Protein AF-A0A4U7D716-F1 (afdb_monomer_lite)

Foldseek 3Di:
DDDDDFDWDWDDDPPDQKIKIAGAPQWWKWFDDQFDIDIDSDDVVCVVPGQWIWTDDHQWMW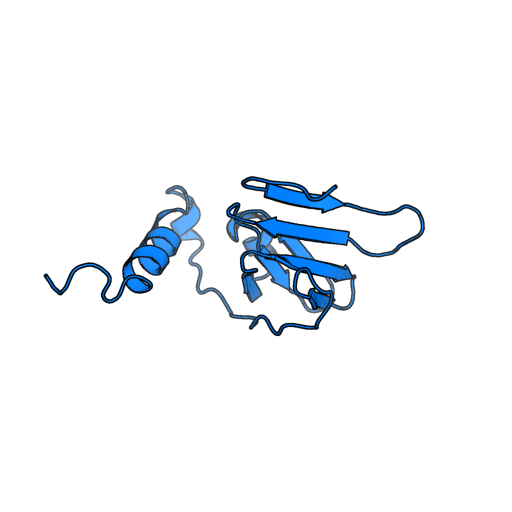IAHRRGIWIDGVVRHTDDTDTDGDDDDPVCVPPPPVPVVVVVVVVVDDDPPDDD

Structure (mmCIF, N/CA/C/O backbone):
data_AF-A0A4U7D716-F1
#
_entry.id   AF-A0A4U7D716-F1
#
loop_
_atom_site.group_PDB
_atom_site.id
_atom_site.type_symbol
_atom_site.label_atom_id
_atom_site.label_alt_id
_atom_site.label_comp_id
_atom_site.label_asym_id
_atom_site.label_entity_id
_atom_site.label_seq_id
_atom_site.pdbx_PDB_ins_code
_atom_site.Cartn_x
_atom_site.Cartn_y
_atom_site.Cartn_z
_atom_site.occupancy
_atom_site.B_iso_or_equiv
_atom_site.auth_seq_id
_atom_site.auth_comp_id
_atom_site.auth_asym_id
_atom_site.auth_atom_id
_atom_site.pdbx_PDB_model_num
ATOM 1 N N . ASP A 1 1 ? 18.956 -13.692 -7.086 1.00 52.53 1 ASP A N 1
ATOM 2 C CA . ASP A 1 1 ? 18.852 -13.767 -5.616 1.00 52.53 1 ASP A CA 1
ATOM 3 C C . ASP A 1 1 ? 17.518 -13.211 -5.151 1.00 52.53 1 ASP A C 1
ATOM 5 O O . ASP A 1 1 ? 17.014 -12.284 -5.777 1.00 52.53 1 ASP A O 1
ATOM 9 N N . ARG A 1 2 ? 16.926 -13.827 -4.122 1.00 72.56 2 ARG A N 1
ATOM 10 C CA . ARG A 1 2 ? 15.665 -13.424 -3.480 1.00 72.56 2 ARG A CA 1
ATOM 11 C C . ARG A 1 2 ? 15.999 -12.740 -2.152 1.00 72.56 2 ARG A C 1
ATOM 13 O O . ARG A 1 2 ? 16.943 -13.159 -1.492 1.00 72.56 2 ARG A O 1
ATOM 20 N N . ILE A 1 3 ? 15.260 -11.692 -1.790 1.00 75.00 3 ILE A N 1
ATOM 21 C CA . ILE A 1 3 ? 15.420 -11.015 -0.495 1.00 75.00 3 ILE A CA 1
ATOM 22 C C . ILE A 1 3 ? 14.807 -11.904 0.592 1.00 75.00 3 ILE A C 1
ATOM 24 O O . ILE A 1 3 ? 13.697 -12.401 0.421 1.00 75.00 3 ILE A O 1
ATOM 28 N N . GLU A 1 4 ? 15.532 -12.110 1.689 1.00 78.94 4 GLU A N 1
ATOM 29 C CA . GLU A 1 4 ? 15.089 -12.903 2.838 1.00 78.94 4 GLU A CA 1
ATOM 30 C C . GLU A 1 4 ? 14.990 -12.009 4.081 1.00 78.94 4 GLU A C 1
ATOM 32 O O . GLU A 1 4 ? 15.839 -11.140 4.291 1.00 78.94 4 GLU A O 1
ATOM 37 N N . GLY A 1 5 ? 13.961 -12.228 4.903 1.00 80.88 5 GLY A N 1
ATOM 38 C CA . GLY A 1 5 ? 13.697 -11.463 6.126 1.00 80.88 5 GLY A CA 1
ATOM 39 C C . GLY A 1 5 ? 12.465 -10.559 6.036 1.00 80.88 5 GLY A C 1
ATOM 40 O O . GLY A 1 5 ? 11.712 -10.602 5.064 1.00 80.88 5 GLY A O 1
ATOM 41 N N . SER A 1 6 ? 12.258 -9.744 7.073 1.00 88.94 6 SER A N 1
ATOM 42 C CA . SER A 1 6 ? 11.144 -8.793 7.130 1.00 88.94 6 SER A CA 1
ATOM 43 C C . SER A 1 6 ? 11.458 -7.542 6.314 1.00 88.94 6 SER A C 1
ATOM 45 O O . SER A 1 6 ? 12.518 -6.933 6.486 1.00 88.94 6 SER A O 1
ATOM 47 N N . TYR A 1 7 ? 10.551 -7.160 5.419 1.00 86.44 7 TYR A N 1
ATOM 48 C CA . TYR A 1 7 ? 10.682 -5.971 4.594 1.00 86.44 7 TYR A CA 1
ATOM 49 C C . TYR A 1 7 ? 9.330 -5.387 4.174 1.00 86.44 7 TYR A C 1
ATOM 51 O O . TYR A 1 7 ? 8.366 -6.092 3.886 1.00 86.44 7 TYR A O 1
ATOM 59 N N . ALA A 1 8 ? 9.294 -4.062 4.070 1.00 91.12 8 ALA A N 1
ATOM 60 C CA . ALA A 1 8 ? 8.299 -3.313 3.317 1.00 91.12 8 ALA A CA 1
ATOM 61 C C . ALA A 1 8 ? 9.071 -2.280 2.493 1.00 91.12 8 ALA A C 1
ATOM 63 O O . ALA A 1 8 ? 9.680 -1.363 3.046 1.00 91.12 8 ALA A O 1
ATOM 64 N N . VAL A 1 9 ? 9.135 -2.471 1.176 1.00 92.12 9 VAL A N 1
ATOM 65 C CA . VAL A 1 9 ? 9.972 -1.651 0.287 1.00 92.12 9 VAL A CA 1
ATOM 66 C C . VAL A 1 9 ? 9.113 -1.061 -0.808 1.00 92.12 9 VAL A C 1
ATOM 68 O O . VAL A 1 9 ? 8.344 -1.783 -1.432 1.00 92.12 9 VAL A O 1
ATOM 71 N N . ALA A 1 10 ? 9.296 0.231 -1.074 1.00 94.19 10 ALA A N 1
ATOM 72 C CA . ALA A 1 10 ? 8.713 0.926 -2.211 1.00 94.19 10 ALA A CA 1
ATOM 73 C C . ALA A 1 10 ? 9.814 1.419 -3.161 1.00 94.19 10 ALA A C 1
ATOM 75 O O . ALA A 1 10 ? 10.866 1.892 -2.732 1.00 94.19 10 ALA A O 1
ATOM 76 N N . ALA A 1 11 ? 9.559 1.323 -4.459 1.00 95.56 11 ALA A N 1
ATOM 77 C CA . ALA A 1 11 ? 10.462 1.714 -5.524 1.00 95.56 11 ALA A CA 1
ATOM 78 C C . ALA A 1 11 ? 9.717 2.510 -6.599 1.00 95.56 11 ALA A C 1
ATOM 80 O O . ALA A 1 11 ? 8.595 2.185 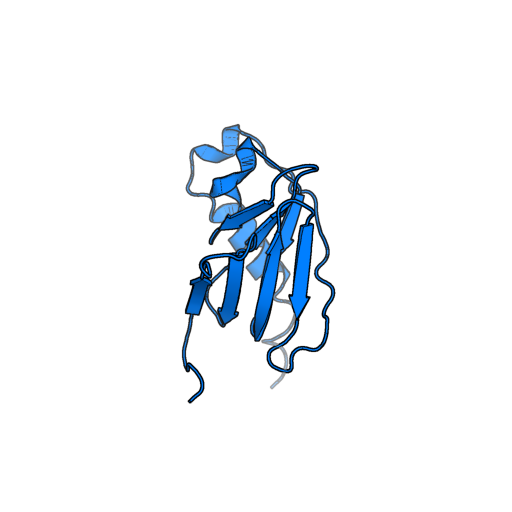-6.994 1.00 95.56 11 ALA A O 1
ATOM 81 N N . VAL A 1 12 ? 10.391 3.533 -7.118 1.00 95.25 12 VAL A N 1
ATOM 82 C CA . VAL A 1 12 ? 9.955 4.305 -8.283 1.00 95.25 12 VAL A CA 1
ATOM 83 C C . VAL A 1 12 ? 10.959 4.071 -9.397 1.00 95.25 12 VAL A C 1
ATOM 85 O O . VAL A 1 12 ? 12.170 4.096 -9.178 1.00 95.25 12 VAL A O 1
ATOM 88 N N . ILE A 1 13 ? 10.457 3.839 -10.604 1.00 94.44 13 ILE A N 1
ATOM 89 C CA . ILE A 1 13 ? 11.289 3.603 -11.780 1.00 94.44 13 ILE A CA 1
ATOM 90 C C . ILE A 1 13 ? 11.164 4.823 -12.685 1.00 94.44 13 ILE A C 1
ATOM 92 O O . ILE A 1 13 ? 10.063 5.175 -13.107 1.00 94.44 13 ILE A O 1
ATOM 96 N N . GLY A 1 14 ? 12.294 5.455 -13.009 1.00 95.62 14 GLY A N 1
ATOM 97 C CA . GLY A 1 14 ? 12.321 6.606 -13.911 1.00 95.62 14 GLY A CA 1
ATOM 98 C C . GLY A 1 14 ? 11.596 6.319 -15.231 1.00 95.62 14 GLY A C 1
ATOM 99 O O . GLY A 1 14 ? 11.790 5.268 -15.842 1.00 95.62 14 GLY A O 1
ATOM 100 N N . GLY A 1 15 ? 10.735 7.247 -15.654 1.00 93.75 15 GLY A N 1
ATOM 101 C CA . GLY A 1 15 ? 9.916 7.104 -16.863 1.00 93.75 15 GLY A CA 1
ATOM 102 C C . GLY A 1 15 ? 8.664 6.233 -16.701 1.00 93.75 15 GLY A C 1
ATOM 103 O O . GLY A 1 15 ? 7.961 6.009 -17.685 1.00 93.75 15 GLY A O 1
ATOM 104 N N . ARG A 1 16 ? 8.357 5.746 -15.491 1.00 92.94 16 ARG A N 1
ATOM 105 C CA . ARG A 1 16 ? 7.091 5.073 -15.176 1.00 92.94 16 ARG A CA 1
ATOM 106 C C . ARG A 1 16 ? 6.274 5.911 -14.206 1.00 92.94 16 ARG A C 1
ATOM 108 O O . ARG A 1 16 ? 6.772 6.331 -13.169 1.00 92.94 16 ARG A O 1
ATOM 115 N N . GLU A 1 17 ? 4.995 6.077 -14.513 1.00 93.56 17 GLU A N 1
ATOM 116 C CA . GLU A 1 17 ? 4.022 6.710 -13.621 1.00 93.56 17 GLU A CA 1
ATOM 117 C C . GLU A 1 17 ? 3.412 5.660 -12.679 1.00 93.56 17 GLU A C 1
ATOM 119 O O . GLU A 1 17 ? 2.230 5.321 -12.745 1.00 93.56 17 GLU A O 1
ATOM 124 N N . ALA A 1 18 ? 4.274 5.030 -11.881 1.00 94.94 18 ALA A N 1
ATOM 125 C CA . ALA A 1 18 ? 3.872 4.004 -10.932 1.00 94.94 18 ALA A CA 1
ATOM 126 C C . ALA A 1 18 ? 4.861 3.890 -9.769 1.00 94.94 18 ALA A C 1
ATOM 128 O O . ALA A 1 18 ? 6.077 3.981 -9.965 1.00 94.94 18 ALA A O 1
ATOM 129 N N . VAL A 1 19 ? 4.324 3.598 -8.588 1.00 96.38 19 VAL A N 1
ATOM 130 C CA . VAL A 1 19 ? 5.081 3.108 -7.434 1.00 96.38 19 VAL A CA 1
ATOM 131 C C . VAL A 1 19 ? 4.916 1.594 -7.376 1.00 96.38 19 VAL A C 1
ATOM 133 O O . VAL A 1 19 ? 3.811 1.074 -7.528 1.00 96.38 19 VAL A O 1
ATOM 136 N N . TYR A 1 20 ? 6.016 0.886 -7.169 1.00 96.69 20 TYR A N 1
ATOM 137 C CA . TYR A 1 20 ? 6.027 -0.553 -6.939 1.00 96.69 20 TYR A CA 1
ATOM 138 C C . TYR A 1 20 ? 6.391 -0.795 -5.490 1.00 96.69 20 TYR A C 1
ATOM 140 O O . TYR A 1 20 ? 7.337 -0.180 -5.009 1.00 96.69 20 TYR A O 1
ATOM 148 N N . ALA A 1 21 ? 5.687 -1.678 -4.801 1.00 96.50 21 ALA A N 1
ATOM 149 C CA . ALA A 1 21 ? 6.068 -2.046 -3.453 1.00 96.50 21 ALA A CA 1
ATOM 150 C C . ALA A 1 21 ? 5.878 -3.531 -3.187 1.00 96.50 21 ALA A C 1
ATOM 152 O O . ALA A 1 21 ? 5.087 -4.188 -3.858 1.00 96.50 21 ALA A O 1
ATOM 153 N N . ALA A 1 22 ? 6.637 -4.047 -2.232 1.00 95.25 22 ALA A N 1
ATOM 154 C CA . ALA A 1 22 ? 6.568 -5.432 -1.803 1.00 95.25 22 ALA A CA 1
ATOM 155 C C . ALA A 1 22 ? 6.574 -5.501 -0.278 1.00 95.25 22 ALA A C 1
ATOM 157 O O . ALA A 1 22 ? 7.263 -4.708 0.378 1.00 95.25 22 ALA A O 1
ATOM 158 N N . ARG A 1 23 ? 5.811 -6.453 0.256 1.00 93.31 23 ARG A N 1
ATOM 159 C CA . ARG A 1 23 ? 5.648 -6.698 1.688 1.00 93.31 23 ARG A CA 1
ATOM 160 C C . ARG A 1 23 ? 6.021 -8.137 2.036 1.00 93.31 23 ARG A C 1
ATOM 162 O O . ARG A 1 23 ? 5.578 -9.072 1.378 1.00 93.31 23 ARG A O 1
ATOM 169 N N . ASN A 1 24 ? 6.758 -8.294 3.129 1.00 91.81 24 ASN A N 1
ATOM 170 C CA . ASN A 1 24 ? 6.906 -9.545 3.859 1.00 91.81 24 ASN A CA 1
ATOM 171 C C . ASN A 1 24 ? 7.173 -9.245 5.342 1.00 91.81 24 ASN A C 1
ATOM 173 O O . ASN A 1 24 ? 8.171 -8.599 5.660 1.00 91.81 24 ASN A O 1
ATOM 177 N N . ASP A 1 25 ? 6.298 -9.676 6.246 1.00 88.12 25 ASP A N 1
ATOM 178 C CA . ASP A 1 25 ? 6.321 -9.500 7.710 1.00 88.12 25 ASP A CA 1
ATOM 179 C C . ASP A 1 25 ? 6.273 -8.041 8.225 1.00 88.12 25 ASP A C 1
ATOM 181 O O . ASP A 1 25 ? 5.863 -7.800 9.357 1.00 88.12 25 ASP A O 1
ATOM 185 N N . SER A 1 26 ? 6.699 -7.042 7.445 1.00 88.00 26 SER A N 1
ATOM 186 C CA . SER A 1 26 ? 6.596 -5.619 7.803 1.00 88.00 26 SER A CA 1
ATOM 187 C C . SER A 1 26 ? 5.275 -5.026 7.301 1.00 88.00 26 SER A C 1
ATOM 189 O O . SER A 1 26 ? 4.901 -5.270 6.153 1.00 88.00 26 SER A O 1
ATOM 191 N N . PRO A 1 27 ? 4.571 -4.204 8.097 1.00 89.81 27 PRO A N 1
ATOM 192 C CA . PRO A 1 27 ? 3.274 -3.672 7.707 1.00 89.81 27 PRO A CA 1
ATOM 193 C C . PRO A 1 27 ? 3.388 -2.729 6.505 1.00 89.81 27 PRO A C 1
ATOM 195 O O . PRO A 1 27 ? 4.272 -1.871 6.428 1.00 89.81 27 PRO A O 1
ATOM 198 N N . LEU A 1 28 ? 2.465 -2.901 5.561 1.00 93.88 28 LEU A N 1
ATOM 199 C CA . LEU A 1 28 ? 2.314 -2.051 4.389 1.00 93.88 28 LEU A CA 1
ATOM 200 C C . LEU A 1 28 ? 0.841 -2.014 3.987 1.00 93.88 28 LEU A C 1
ATOM 202 O O . LEU A 1 28 ? 0.183 -3.052 3.879 1.00 93.88 28 LEU A O 1
ATOM 206 N N . VAL A 1 29 ? 0.332 -0.810 3.765 1.00 95.88 29 VAL A N 1
ATOM 207 C CA . VAL A 1 29 ? -1.083 -0.552 3.526 1.00 95.88 29 VAL A CA 1
ATOM 208 C C . VAL A 1 29 ? -1.262 0.469 2.406 1.00 95.88 29 VAL A C 1
ATOM 210 O O . VAL A 1 29 ? -0.486 1.421 2.277 1.00 95.88 29 VAL A O 1
ATOM 213 N N . VAL A 1 30 ? -2.286 0.252 1.579 1.00 96.88 30 VAL A N 1
ATOM 214 C CA . VAL A 1 30 ? -2.681 1.159 0.499 1.00 96.88 30 VAL A CA 1
ATOM 215 C C . VAL A 1 30 ? -3.895 1.969 0.944 1.00 96.88 30 VAL A C 1
ATOM 217 O O . VAL A 1 30 ? -4.936 1.399 1.262 1.00 96.88 30 VAL A O 1
ATOM 220 N N . GLY A 1 31 ? -3.781 3.294 0.917 1.00 96.25 31 GLY A N 1
ATOM 221 C CA . GLY A 1 31 ? -4.925 4.203 0.982 1.00 96.25 31 GLY A CA 1
ATOM 222 C C . GLY A 1 31 ? -5.424 4.505 -0.428 1.00 96.25 31 GLY A C 1
ATOM 223 O O . GLY A 1 31 ? -4.625 4.845 -1.300 1.00 96.25 31 GLY A O 1
ATOM 224 N N . ALA A 1 32 ? -6.725 4.388 -0.681 1.00 93.94 32 ALA A N 1
ATOM 225 C CA . ALA A 1 32 ? -7.310 4.625 -2.000 1.00 93.94 32 ALA A CA 1
ATOM 226 C C . ALA A 1 32 ? -8.293 5.799 -1.970 1.00 93.94 32 ALA A C 1
ATOM 228 O O . ALA A 1 32 ? -9.224 5.807 -1.178 1.00 93.94 32 ALA A O 1
ATOM 229 N N . SER A 1 33 ? -8.142 6.778 -2.853 1.00 86.81 33 SER A N 1
ATOM 230 C CA . SER A 1 33 ? -9.177 7.776 -3.135 1.00 86.81 33 SER A CA 1
ATOM 231 C C . SER A 1 33 ? -9.537 7.758 -4.621 1.00 86.81 33 SER A C 1
ATOM 233 O O . SER A 1 33 ? -8.954 7.003 -5.405 1.00 86.81 33 SER A O 1
ATOM 235 N N . ASP A 1 34 ? -10.508 8.580 -5.017 1.00 82.19 34 ASP A N 1
ATOM 236 C CA . ASP A 1 34 ? -10.977 8.640 -6.405 1.00 82.19 34 ASP A CA 1
ATOM 237 C C . ASP A 1 34 ? -9.887 9.090 -7.394 1.00 82.19 34 ASP A C 1
ATOM 239 O O . ASP A 1 34 ? -9.958 8.771 -8.581 1.00 82.19 34 ASP A O 1
ATOM 243 N N . SER A 1 35 ? -8.880 9.835 -6.926 1.00 82.94 35 SER A N 1
ATOM 244 C CA . SER A 1 35 ? -7.856 10.457 -7.779 1.00 82.94 35 SER A CA 1
ATOM 245 C C . SER A 1 35 ? -6.415 10.261 -7.310 1.00 82.94 35 SER A C 1
ATOM 247 O O . SER A 1 35 ? -5.494 10.572 -8.067 1.00 82.94 35 SER A O 1
ATOM 249 N N . THR A 1 36 ? -6.210 9.755 -6.092 1.00 88.75 36 THR A N 1
ATOM 250 C CA . THR A 1 36 ? -4.887 9.603 -5.481 1.00 88.75 36 THR A CA 1
ATOM 251 C C . THR A 1 36 ? -4.813 8.308 -4.685 1.00 88.75 36 THR A C 1
ATOM 253 O O . THR A 1 36 ? -5.794 7.822 -4.125 1.00 88.75 36 THR A O 1
ATOM 256 N N . GLN A 1 37 ? -3.620 7.736 -4.617 1.00 94.31 37 GLN A N 1
ATOM 257 C CA . GLN A 1 37 ? -3.343 6.528 -3.866 1.00 94.31 37 GLN A CA 1
ATOM 258 C C . GLN A 1 37 ? -2.147 6.789 -2.965 1.00 94.31 37 GLN A C 1
ATOM 260 O O . GLN A 1 37 ? -1.186 7.462 -3.345 1.00 94.31 37 GLN A O 1
ATOM 265 N N . TYR A 1 38 ? -2.226 6.241 -1.766 1.00 94.50 38 TYR A N 1
ATOM 266 C CA . TYR A 1 38 ? -1.263 6.414 -0.697 1.00 94.50 38 TYR A CA 1
ATOM 267 C C . TYR A 1 38 ? -0.673 5.054 -0.359 1.00 94.50 38 TYR A C 1
ATOM 269 O O . TYR A 1 38 ? -1.357 4.035 -0.438 1.00 94.50 38 TYR A O 1
ATOM 277 N N . LEU A 1 39 ? 0.600 5.037 0.016 1.00 94.94 39 LEU A N 1
ATOM 278 C CA . LEU A 1 39 ? 1.277 3.843 0.496 1.00 94.94 39 LEU A CA 1
ATOM 279 C C . LEU A 1 39 ? 2.007 4.210 1.782 1.00 94.94 39 LEU A C 1
ATOM 281 O O . LEU A 1 39 ? 2.820 5.134 1.784 1.00 94.94 39 LEU A O 1
ATOM 285 N N . ALA A 1 40 ? 1.708 3.504 2.864 1.00 93.50 40 ALA A N 1
ATOM 286 C CA . ALA A 1 40 ? 2.296 3.767 4.170 1.00 93.50 40 ALA A CA 1
ATOM 287 C C . ALA A 1 40 ? 2.441 2.476 4.976 1.00 93.50 40 ALA A C 1
ATOM 289 O O . ALA A 1 40 ? 1.872 1.444 4.626 1.00 93.50 40 ALA A O 1
ATOM 290 N N . SER A 1 41 ? 3.200 2.539 6.067 1.00 90.56 41 SER A N 1
ATOM 291 C CA . SER A 1 41 ? 3.278 1.443 7.036 1.00 90.56 41 SER A CA 1
ATOM 292 C C . SER A 1 41 ? 2.036 1.351 7.921 1.00 90.56 41 SER A C 1
ATOM 294 O O . SER A 1 41 ? 1.827 0.323 8.550 1.00 90.56 41 SER A O 1
ATOM 296 N N . ASP A 1 42 ? 1.238 2.419 8.001 1.00 89.88 42 ASP A N 1
ATOM 297 C CA . ASP A 1 42 ? 0.035 2.467 8.826 1.00 89.88 42 ASP A CA 1
ATOM 298 C C . ASP A 1 42 ? -0.981 3.491 8.287 1.00 89.88 42 ASP A C 1
ATOM 300 O O . ASP A 1 42 ? -0.622 4.418 7.555 1.00 89.88 42 ASP A O 1
ATOM 304 N N . VAL A 1 43 ? -2.248 3.318 8.656 1.00 90.19 43 VAL A N 1
ATOM 305 C CA . VAL A 1 43 ? -3.405 4.085 8.164 1.00 90.19 43 VAL A CA 1
ATOM 306 C C . VAL A 1 43 ? -3.375 5.572 8.551 1.00 90.19 43 VAL A C 1
ATOM 308 O O . VAL A 1 43 ? -3.640 6.401 7.676 1.00 90.19 43 VAL A O 1
ATOM 311 N N . PRO A 1 44 ? -3.006 5.974 9.789 1.00 88.31 44 PRO A N 1
ATOM 312 C CA . PRO A 1 44 ? -3.031 7.384 10.191 1.00 88.31 44 PRO A CA 1
ATOM 313 C C . PRO A 1 44 ? -2.195 8.312 9.300 1.00 88.31 44 PRO A C 1
ATOM 315 O O . PRO A 1 44 ? -2.480 9.502 9.221 1.00 88.31 44 PRO A O 1
ATOM 318 N N . ALA A 1 45 ? -1.191 7.778 8.596 1.00 90.38 45 ALA A N 1
ATOM 319 C CA . ALA A 1 45 ? -0.322 8.546 7.707 1.00 90.38 45 ALA A CA 1
ATOM 320 C C . ALA A 1 45 ? -1.050 9.179 6.507 1.00 90.38 45 ALA A C 1
ATOM 322 O O . ALA A 1 45 ? -0.516 10.106 5.899 1.00 90.38 45 ALA A O 1
ATOM 323 N N . PHE A 1 46 ? -2.230 8.675 6.137 1.00 91.06 46 PHE A N 1
ATOM 324 C CA . PHE A 1 46 ? -3.016 9.201 5.019 1.00 91.06 46 PHE A CA 1
ATOM 325 C C . PHE A 1 46 ? -4.502 9.396 5.343 1.00 91.06 46 PHE A C 1
ATOM 327 O O . PHE A 1 46 ? -5.282 9.730 4.451 1.00 91.06 46 PHE A O 1
ATOM 334 N N . LEU A 1 47 ? -4.899 9.202 6.600 1.00 89.00 47 LEU A N 1
ATOM 335 C CA . LEU A 1 47 ? -6.302 9.172 7.014 1.00 89.00 47 LEU A CA 1
ATOM 336 C C . LEU A 1 47 ? -7.012 10.524 6.859 1.00 89.00 47 LEU A C 1
ATOM 338 O O . LEU A 1 47 ? -8.220 10.570 6.655 1.00 89.00 47 LEU A O 1
ATOM 342 N N . GLU A 1 48 ? -6.255 11.627 6.863 1.00 88.56 48 GLU A N 1
ATOM 343 C CA . GLU A 1 48 ? -6.771 12.958 6.511 1.00 88.56 48 GLU A CA 1
ATOM 344 C C . GLU A 1 48 ? -7.207 13.073 5.036 1.00 88.56 48 GLU A C 1
ATOM 346 O O . GLU A 1 48 ? -7.960 13.981 4.683 1.00 88.56 48 GLU A O 1
ATOM 351 N N . PHE A 1 49 ? -6.745 12.163 4.171 1.00 91.12 49 PHE A N 1
ATOM 352 C CA . PHE A 1 49 ? -7.020 12.170 2.735 1.00 91.12 49 PHE A CA 1
ATOM 353 C C . PHE A 1 49 ? -8.007 11.088 2.298 1.00 91.12 49 PHE A C 1
ATOM 355 O O . PHE A 1 49 ? -8.727 11.281 1.318 1.00 91.12 49 PHE A O 1
ATOM 362 N N . THR A 1 50 ? -8.008 9.933 2.965 1.00 93.44 50 THR A N 1
ATOM 363 C CA . THR A 1 50 ? -8.940 8.840 2.677 1.00 93.44 50 THR A CA 1
ATOM 364 C C . THR A 1 50 ? -9.074 7.880 3.853 1.00 93.44 50 THR A C 1
ATOM 366 O O . THR A 1 50 ? -8.087 7.529 4.497 1.00 93.44 50 THR A O 1
ATOM 369 N N . ASP A 1 51 ? -10.298 7.409 4.076 1.00 92.69 51 ASP A N 1
ATOM 370 C CA . ASP A 1 51 ? -10.655 6.338 5.008 1.00 92.69 51 ASP A CA 1
ATOM 371 C C . ASP A 1 51 ? -10.722 4.959 4.328 1.00 92.69 51 ASP A C 1
ATOM 373 O O . ASP A 1 51 ? -10.959 3.948 4.989 1.00 92.69 51 ASP A O 1
ATOM 377 N N . ARG A 1 52 ? -10.514 4.893 3.006 1.00 95.12 52 ARG A N 1
ATOM 378 C CA . ARG A 1 52 ? -10.577 3.650 2.235 1.00 95.12 52 ARG A CA 1
ATOM 379 C C . ARG A 1 52 ? -9.205 2.997 2.184 1.00 95.12 52 ARG A C 1
ATOM 381 O O . ARG A 1 52 ? -8.256 3.546 1.619 1.00 95.12 52 ARG A O 1
ATOM 388 N N . VAL A 1 53 ? -9.126 1.787 2.712 1.00 95.50 53 VAL A N 1
ATOM 389 C CA . VAL A 1 53 ? -7.880 1.091 3.008 1.00 95.50 53 VAL A CA 1
ATOM 390 C C . VAL A 1 53 ? -7.885 -0.304 2.398 1.00 95.50 53 VAL A C 1
ATOM 392 O O . VAL A 1 53 ? -8.859 -1.038 2.520 1.00 95.50 53 VAL A O 1
ATOM 395 N N . ALA A 1 54 ? -6.782 -0.692 1.762 1.00 95.81 54 ALA A N 1
ATOM 396 C CA . ALA A 1 54 ? -6.504 -2.072 1.390 1.00 95.81 54 ALA A CA 1
ATOM 397 C C . ALA A 1 54 ? -5.227 -2.545 2.096 1.00 95.81 54 ALA A C 1
ATOM 399 O O . ALA A 1 54 ? -4.133 -2.021 1.860 1.00 95.81 54 ALA A O 1
ATOM 400 N N . TYR A 1 55 ? -5.376 -3.540 2.966 1.00 94.81 55 TYR A N 1
ATOM 401 C CA . TYR A 1 55 ? -4.259 -4.181 3.652 1.00 94.81 55 TYR A CA 1
ATOM 402 C C . TYR A 1 55 ? -3.583 -5.186 2.715 1.00 94.81 55 TYR A C 1
ATOM 404 O O . TYR A 1 55 ? -4.254 -5.999 2.076 1.00 94.81 55 TYR A O 1
ATOM 412 N N . LEU A 1 56 ? -2.256 -5.105 2.617 1.00 94.88 56 LEU A N 1
ATOM 413 C CA . LEU A 1 56 ? -1.452 -6.089 1.892 1.00 94.88 56 LEU A CA 1
ATOM 414 C C . LEU A 1 56 ? -1.121 -7.261 2.813 1.00 94.88 56 LEU A C 1
ATOM 416 O O . LEU A 1 56 ? -0.967 -7.065 4.016 1.00 94.88 56 LEU A O 1
ATOM 420 N N . GLU A 1 57 ? -0.964 -8.451 2.257 1.00 94.00 57 GLU A N 1
ATOM 421 C CA . GLU A 1 57 ? -0.479 -9.636 2.967 1.00 94.00 57 GLU A CA 1
ATOM 422 C C . GLU A 1 57 ? 0.997 -9.895 2.649 1.00 94.00 57 GLU A C 1
ATOM 424 O O . GLU A 1 57 ? 1.605 -9.244 1.796 1.00 94.00 57 GLU A O 1
ATOM 429 N N . ASP A 1 58 ? 1.592 -10.848 3.355 1.00 93.19 58 ASP A N 1
ATOM 430 C CA . ASP A 1 58 ? 2.972 -11.241 3.102 1.00 93.19 58 ASP A CA 1
ATOM 431 C C . ASP A 1 58 ? 3.109 -11.936 1.744 1.00 93.19 58 ASP A C 1
ATOM 433 O O . ASP A 1 58 ? 2.282 -12.762 1.353 1.00 93.19 58 ASP A O 1
ATOM 437 N N . GLY A 1 59 ? 4.159 -11.570 1.007 1.00 93.88 59 GLY A N 1
ATOM 438 C CA . GLY A 1 59 ? 4.372 -12.000 -0.374 1.00 93.88 59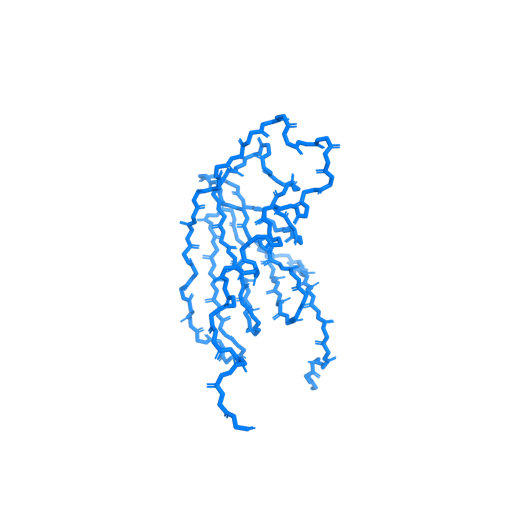 GLY A CA 1
ATOM 439 C C . GLY A 1 59 ? 3.639 -11.146 -1.413 1.00 93.88 59 GLY A C 1
ATOM 440 O O . GLY A 1 59 ? 3.823 -11.370 -2.612 1.00 93.88 59 GLY A O 1
ATOM 441 N N . ASP A 1 60 ? 2.851 -10.149 -0.994 1.00 96.94 60 ASP A N 1
ATOM 442 C CA . ASP A 1 60 ? 2.214 -9.226 -1.928 1.00 96.94 60 ASP A CA 1
ATOM 443 C C . ASP A 1 60 ? 3.234 -8.294 -2.584 1.00 96.94 60 ASP A C 1
ATOM 445 O O . ASP A 1 60 ? 4.072 -7.654 -1.938 1.00 96.94 60 ASP A O 1
ATOM 449 N N . VAL A 1 61 ? 3.063 -8.134 -3.893 1.00 96.81 61 VAL A N 1
ATOM 450 C CA . VAL A 1 61 ? 3.684 -7.099 -4.709 1.00 96.81 61 VAL A CA 1
ATOM 451 C C . VAL A 1 61 ? 2.581 -6.205 -5.258 1.00 96.81 61 VAL A C 1
ATOM 453 O O . VAL A 1 61 ? 1.693 -6.649 -5.984 1.00 96.81 61 VAL A O 1
ATOM 456 N N . VAL A 1 62 ? 2.635 -4.918 -4.936 1.00 97.38 62 VAL A N 1
ATOM 457 C CA . VAL A 1 62 ? 1.657 -3.928 -5.381 1.00 97.38 62 VAL A CA 1
ATOM 458 C C . VAL A 1 62 ? 2.262 -2.992 -6.418 1.00 97.38 62 VAL A C 1
ATOM 460 O O . VAL A 1 62 ? 3.377 -2.488 -6.280 1.00 97.38 62 VAL A O 1
ATOM 463 N N . ARG A 1 63 ? 1.493 -2.719 -7.470 1.00 97.25 63 ARG A N 1
ATOM 464 C CA . ARG A 1 63 ? 1.728 -1.613 -8.397 1.00 97.25 63 ARG A CA 1
ATOM 465 C C . ARG A 1 63 ? 0.649 -0.568 -8.176 1.00 97.25 63 ARG A C 1
ATOM 467 O O . ARG A 1 63 ? -0.518 -0.831 -8.458 1.00 97.25 63 ARG A O 1
ATOM 474 N N . VAL A 1 64 ? 1.053 0.613 -7.738 1.00 96.31 64 VAL A N 1
ATOM 475 C CA . VAL A 1 64 ? 0.186 1.766 -7.496 1.00 96.31 64 VAL A CA 1
ATOM 476 C C . VAL A 1 64 ? 0.371 2.777 -8.624 1.00 96.31 64 VAL A C 1
ATOM 478 O O . VAL A 1 64 ? 1.494 3.096 -9.012 1.00 96.31 64 VAL A O 1
ATOM 481 N N . THR A 1 65 ? -0.735 3.264 -9.168 1.00 94.31 65 THR A N 1
ATOM 482 C CA . THR A 1 65 ? -0.818 4.279 -10.227 1.00 94.31 65 THR A CA 1
ATOM 483 C C . THR A 1 65 ? -1.886 5.304 -9.850 1.00 94.31 65 THR A C 1
ATOM 485 O O . THR A 1 65 ? -2.755 4.943 -9.062 1.00 94.31 65 THR A O 1
ATOM 488 N N . PRO A 1 66 ? -1.916 6.505 -10.456 1.00 89.69 66 PRO A N 1
ATOM 489 C CA . PRO A 1 66 ? -2.956 7.502 -10.170 1.00 89.69 66 PRO A CA 1
ATOM 490 C C . PRO A 1 66 ? -4.401 7.008 -10.371 1.00 89.69 66 PRO A C 1
ATOM 492 O O . PRO A 1 66 ? -5.336 7.529 -9.772 1.00 89.69 66 PRO A O 1
ATOM 495 N N . SER A 1 67 ? -4.609 5.993 -11.218 1.00 90.81 67 SER A N 1
ATOM 496 C CA . SER A 1 67 ? -5.932 5.416 -11.491 1.00 90.81 67 SER A CA 1
ATOM 497 C C . SER A 1 67 ? -6.302 4.229 -10.595 1.00 90.81 67 SER A C 1
ATOM 499 O O . SER A 1 67 ? -7.388 3.673 -10.746 1.00 90.81 67 SER A O 1
ATOM 501 N N . GLY A 1 68 ? -5.417 3.810 -9.688 1.00 94.06 68 GLY A N 1
ATOM 502 C CA . GLY A 1 68 ? -5.656 2.700 -8.771 1.00 94.06 68 GLY A CA 1
ATOM 503 C C . GLY A 1 68 ? -4.437 1.807 -8.584 1.00 94.06 68 GLY A C 1
ATOM 504 O O . GLY A 1 68 ? -3.312 2.145 -8.959 1.00 94.06 68 GLY A O 1
ATOM 505 N N . PHE A 1 69 ? -4.663 0.631 -8.008 1.00 96.50 69 PHE A N 1
ATOM 506 C CA . PHE A 1 69 ? -3.601 -0.318 -7.704 1.00 96.50 69 PHE A CA 1
ATOM 507 C C . PHE A 1 69 ? -3.931 -1.727 -8.199 1.00 96.50 69 PHE A C 1
ATOM 509 O O . PHE A 1 69 ? -5.076 -2.081 -8.474 1.00 96.50 69 PHE A O 1
ATOM 516 N N . THR A 1 70 ? -2.899 -2.542 -8.362 1.00 97.44 70 THR A N 1
ATOM 517 C CA . THR A 1 70 ? -3.017 -3.976 -8.637 1.00 97.44 70 THR A CA 1
ATOM 518 C C . THR A 1 70 ? -2.067 -4.710 -7.716 1.00 97.44 70 THR A C 1
ATOM 520 O O . THR A 1 70 ? -0.931 -4.267 -7.552 1.00 97.44 70 THR A O 1
ATOM 523 N N . VAL A 1 71 ? -2.525 -5.825 -7.159 1.00 98.12 71 VAL A N 1
ATOM 524 C CA . VAL A 1 71 ? -1.717 -6.686 -6.299 1.00 98.12 71 VAL A CA 1
ATOM 525 C C . VAL A 1 71 ? -1.469 -8.009 -7.013 1.00 98.12 71 VAL A C 1
ATOM 527 O O . VAL A 1 71 ? -2.358 -8.551 -7.681 1.00 98.12 71 VAL A O 1
ATOM 530 N N . THR A 1 72 ? -0.245 -8.501 -6.909 1.00 98.31 72 THR A N 1
ATOM 531 C CA . THR A 1 72 ? 0.150 -9.841 -7.327 1.00 98.31 72 THR A CA 1
ATOM 532 C C . THR A 1 72 ? 0.852 -10.555 -6.186 1.00 98.31 72 THR A C 1
ATOM 534 O O . THR A 1 72 ? 1.413 -9.900 -5.314 1.00 98.31 72 THR A O 1
ATOM 537 N N . ASP A 1 73 ? 0.871 -11.878 -6.224 1.00 95.81 73 ASP A N 1
ATOM 538 C CA . ASP A 1 73 ? 1.774 -12.664 -5.388 1.00 95.81 73 ASP A CA 1
ATOM 539 C C . ASP A 1 73 ? 3.225 -12.619 -5.918 1.00 95.81 73 ASP A C 1
ATOM 541 O O . ASP A 1 73 ? 3.524 -12.016 -6.958 1.00 95.81 73 ASP A O 1
ATOM 545 N N . GLU A 1 74 ? 4.138 -13.309 -5.229 1.00 90.81 74 GLU A N 1
ATOM 546 C CA . GLU A 1 74 ? 5.549 -13.440 -5.625 1.00 90.81 74 GLU A CA 1
ATOM 547 C C . GLU A 1 74 ? 5.752 -14.119 -6.996 1.00 90.81 74 GLU A C 1
ATOM 549 O O . GLU A 1 74 ? 6.826 -14.015 -7.595 1.00 90.81 74 GLU A O 1
ATOM 554 N N . ARG A 1 75 ? 4.741 -14.834 -7.504 1.00 93.12 75 ARG A N 1
ATOM 555 C CA . ARG A 1 75 ? 4.754 -15.507 -8.813 1.00 93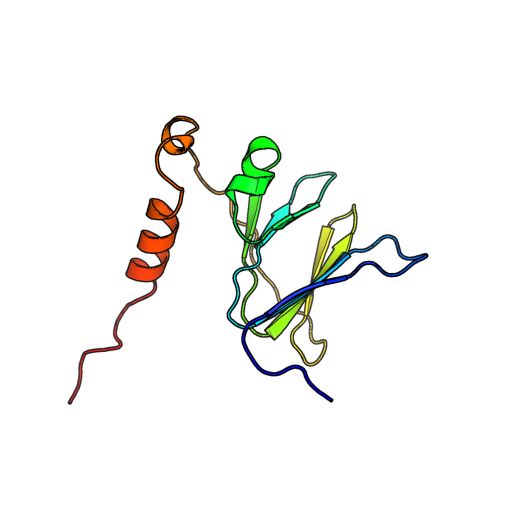.12 75 ARG A CA 1
ATOM 556 C C . ARG A 1 75 ? 4.207 -14.614 -9.927 1.00 93.12 75 ARG A C 1
ATOM 558 O O . ARG A 1 75 ? 4.289 -14.989 -11.098 1.00 93.12 75 ARG A O 1
ATOM 565 N N . GLY A 1 76 ? 3.701 -13.429 -9.588 1.00 94.06 76 GLY A N 1
ATOM 566 C CA . GLY A 1 76 ? 3.088 -12.484 -10.515 1.00 94.06 76 GLY A CA 1
ATOM 567 C C . GLY A 1 76 ? 1.622 -12.791 -10.829 1.00 94.06 76 GLY A C 1
ATOM 568 O O . GLY A 1 76 ? 1.057 -12.178 -11.740 1.00 94.06 76 GLY A O 1
ATOM 569 N N . GLU A 1 77 ? 0.990 -13.716 -10.106 1.00 97.44 77 GLU A N 1
ATOM 570 C CA . GLU A 1 77 ? -0.433 -14.014 -10.247 1.00 97.44 77 GLU A CA 1
ATOM 571 C C . GLU A 1 77 ? -1.250 -12.937 -9.531 1.00 97.44 77 GLU A C 1
ATOM 573 O O . GLU A 1 77 ? -0.919 -12.517 -8.425 1.00 97.44 77 GLU A O 1
ATOM 578 N N . ARG A 1 78 ? -2.317 -12.439 -10.169 1.00 97.69 78 ARG A N 1
ATOM 579 C CA . ARG A 1 78 ? -3.152 -11.390 -9.565 1.00 97.69 78 ARG A CA 1
ATOM 580 C C . ARG A 1 78 ? -3.875 -11.922 -8.335 1.00 97.69 78 ARG A C 1
ATOM 582 O O . ARG A 1 78 ? -4.571 -12.930 -8.423 1.00 97.69 78 ARG A O 1
ATOM 589 N N . VAL A 1 79 ? -3.816 -11.154 -7.254 1.00 97.31 79 VAL A N 1
ATOM 590 C CA . VAL A 1 79 ? -4.564 -11.403 -6.019 1.00 97.31 79 VAL A CA 1
ATOM 591 C C . VAL A 1 79 ? -5.481 -10.222 -5.716 1.00 97.31 79 VAL A C 1
ATOM 593 O O . VAL A 1 79 ? -5.206 -9.078 -6.084 1.00 97.31 79 VAL A O 1
ATOM 596 N N . HIS A 1 80 ? -6.621 -10.508 -5.091 1.00 96.38 80 HIS A N 1
ATOM 597 C CA . HIS A 1 80 ? -7.610 -9.496 -4.739 1.00 96.38 80 HIS A CA 1
ATOM 598 C C . HIS A 1 80 ? -7.473 -9.120 -3.264 1.00 96.38 80 HIS A C 1
ATOM 600 O O . HIS A 1 80 ? -7.683 -9.961 -2.391 1.00 96.38 80 HIS A O 1
ATOM 606 N N . ARG A 1 81 ? -7.200 -7.840 -2.991 1.00 95.38 81 ARG A N 1
ATOM 607 C CA . ARG A 1 81 ? -7.248 -7.254 -1.646 1.00 95.38 81 ARG A CA 1
ATOM 608 C C . ARG A 1 81 ? -8.467 -6.353 -1.546 1.00 95.38 81 ARG A C 1
ATOM 610 O O . ARG A 1 81 ? -8.639 -5.457 -2.372 1.00 95.38 81 ARG A O 1
ATOM 617 N N . ALA A 1 82 ? -9.339 -6.639 -0.583 1.00 93.69 82 ALA A N 1
ATOM 618 C CA . ALA A 1 82 ? -10.545 -5.851 -0.378 1.00 93.69 82 ALA A CA 1
ATOM 619 C C . ALA A 1 82 ? -10.177 -4.429 0.057 1.00 93.69 82 ALA A C 1
ATOM 621 O O . ALA A 1 82 ? -9.233 -4.225 0.817 1.00 93.69 82 ALA A O 1
ATOM 622 N N . THR A 1 83 ? -10.925 -3.451 -0.449 1.00 94.75 83 THR A N 1
ATOM 623 C CA . THR A 1 83 ? -10.876 -2.086 0.073 1.00 94.75 83 THR A CA 1
ATOM 624 C C . THR A 1 83 ? -11.991 -1.925 1.092 1.00 94.75 83 THR A C 1
ATOM 626 O O . THR A 1 83 ? -13.165 -2.080 0.753 1.00 94.75 83 THR A O 1
ATOM 629 N N . GLU A 1 84 ? -11.614 -1.611 2.320 1.00 93.25 84 GLU A N 1
ATOM 630 C CA . GLU A 1 84 ? -12.495 -1.424 3.467 1.00 93.25 84 GLU A CA 1
ATOM 631 C C . GLU A 1 84 ? -12.512 0.057 3.855 1.00 93.25 84 GLU A C 1
ATOM 633 O O . GLU A 1 84 ? -11.543 0.770 3.608 1.00 93.25 84 GLU A O 1
ATOM 638 N N . THR A 1 85 ? -13.608 0.533 4.439 1.00 93.12 85 THR A N 1
ATOM 639 C CA . THR A 1 85 ? -13.657 1.868 5.049 1.00 93.12 85 THR A CA 1
ATOM 640 C C . THR A 1 85 ? -13.323 1.725 6.526 1.00 93.12 85 THR A C 1
ATOM 642 O O . THR A 1 85 ? -13.936 0.910 7.214 1.00 93.12 85 THR A O 1
ATOM 645 N N . VAL A 1 86 ? -12.343 2.487 7.001 1.00 88.75 86 VAL A N 1
ATOM 646 C CA . VAL A 1 86 ? -11.957 2.518 8.412 1.00 88.75 86 VAL A CA 1
ATOM 647 C C . VAL A 1 86 ? -12.762 3.601 9.118 1.00 88.75 86 VAL A C 1
ATOM 649 O O . VAL A 1 86 ? -12.635 4.780 8.798 1.00 88.75 86 VAL A O 1
ATOM 652 N N . ASP A 1 87 ? -13.564 3.201 10.102 1.00 77.94 87 ASP A N 1
ATOM 653 C CA . ASP A 1 87 ? -14.217 4.139 11.012 1.00 77.94 87 ASP A CA 1
ATOM 654 C C . ASP A 1 87 ? -13.162 4.727 11.959 1.00 77.94 87 ASP A C 1
ATOM 656 O O . ASP A 1 87 ? -12.584 4.010 12.779 1.00 77.94 87 ASP A O 1
ATOM 660 N N . TRP A 1 88 ? -12.886 6.025 11.834 1.00 69.00 88 TRP A N 1
ATOM 661 C CA . TRP A 1 88 ? -11.913 6.721 12.675 1.00 69.00 88 TRP A CA 1
ATOM 662 C C . TRP A 1 88 ? -12.493 8.004 13.262 1.00 69.00 88 TRP A C 1
ATOM 664 O O . TRP A 1 88 ? -13.044 8.832 12.532 1.00 69.00 88 TRP A O 1
ATOM 674 N N . ASP A 1 89 ? -12.345 8.182 14.578 1.00 64.56 89 ASP A N 1
ATOM 675 C CA . ASP A 1 89 ? -12.687 9.425 15.263 1.00 64.56 89 ASP A CA 1
ATOM 676 C C . ASP A 1 89 ? -11.422 10.300 15.408 1.00 64.56 89 ASP A C 1
ATOM 678 O O . ASP A 1 89 ? -10.427 9.865 15.993 1.00 64.56 89 ASP A O 1
ATOM 682 N N . PRO A 1 90 ? -11.434 11.562 14.940 1.00 55.34 90 PRO A N 1
ATOM 683 C CA . PRO A 1 90 ? -10.334 12.508 15.133 1.00 55.34 90 PRO A CA 1
ATOM 684 C C . PRO A 1 90 ? -9.895 12.726 16.589 1.00 55.34 90 PRO A C 1
ATOM 686 O O . PRO A 1 90 ? -8.813 13.267 16.838 1.00 55.34 90 PRO A O 1
ATOM 689 N N . GLN A 1 91 ? -10.699 12.332 17.575 1.00 57.00 91 GLN A N 1
ATOM 690 C CA . GLN A 1 91 ? -10.308 12.363 18.985 1.00 57.00 91 GLN A CA 1
ATOM 691 C C . GLN A 1 91 ? -9.320 11.246 19.380 1.00 57.00 91 GLN A C 1
ATOM 693 O O . GLN A 1 91 ? -8.622 11.397 20.386 1.00 57.00 91 GLN A O 1
ATOM 698 N N . ASP A 1 92 ? -9.167 10.196 18.568 1.00 59.03 92 ASP A N 1
ATOM 699 C CA . ASP A 1 92 ? -8.268 9.059 18.826 1.00 59.03 92 ASP A CA 1
ATOM 700 C C . ASP A 1 92 ? -6.792 9.366 18.516 1.00 59.03 92 ASP A C 1
ATOM 702 O O . ASP A 1 92 ? -5.886 8.647 18.934 1.00 59.03 92 ASP A O 1
ATOM 706 N N . THR A 1 93 ? -6.514 10.501 17.868 1.00 54.00 93 THR A N 1
ATOM 707 C CA . THR A 1 93 ? -5.166 10.973 17.494 1.00 54.00 93 THR A CA 1
ATOM 708 C C . THR A 1 93 ? -4.208 11.175 18.686 1.00 54.00 93 THR A C 1
ATOM 710 O O . THR A 1 93 ? -2.997 11.301 18.504 1.00 54.00 93 THR A O 1
ATOM 713 N N . GLY A 1 94 ? -4.729 11.246 19.919 1.00 47.81 94 GLY A N 1
ATOM 714 C CA . GLY A 1 94 ? -3.974 11.607 21.129 1.00 47.81 94 GLY A CA 1
ATOM 715 C C . GLY A 1 94 ? -3.266 10.457 21.854 1.00 47.81 94 GLY A C 1
ATOM 716 O O . GLY A 1 94 ? -2.444 10.708 22.738 1.00 47.81 94 GLY A O 1
ATOM 717 N N . LYS A 1 95 ? -3.556 9.203 21.508 1.00 43.34 95 LYS A N 1
ATOM 718 C CA . LYS A 1 95 ? -2.870 8.016 22.031 1.00 43.34 95 LYS A CA 1
ATOM 719 C C . LYS A 1 95 ? -2.389 7.242 20.819 1.00 43.34 95 LYS A C 1
ATOM 721 O O . LYS A 1 95 ? -3.190 6.968 19.940 1.00 43.34 95 LYS A O 1
ATOM 726 N N . GLY A 1 96 ? -1.082 6.986 20.728 1.00 45.75 96 GLY A N 1
ATOM 727 C CA . GLY A 1 96 ? -0.475 6.336 19.562 1.00 45.75 96 GLY A CA 1
ATOM 728 C C . GLY A 1 96 ? -1.353 5.190 19.065 1.00 45.75 96 GLY A C 1
ATOM 729 O O . GLY A 1 96 ? -1.672 4.312 19.863 1.00 45.75 96 GLY A O 1
ATOM 730 N N . GLY A 1 97 ? -1.764 5.267 17.792 1.00 43.78 97 GLY A N 1
ATOM 731 C CA . GLY A 1 97 ? -2.830 4.495 17.130 1.00 43.78 97 GLY A CA 1
ATOM 732 C C . GLY A 1 97 ? -2.618 2.981 17.026 1.00 43.78 97 GLY A C 1
ATOM 733 O O . GLY A 1 97 ? -3.081 2.350 16.087 1.00 43.78 97 GLY A O 1
ATOM 734 N N . TYR A 1 98 ? -1.936 2.396 18.004 1.00 50.88 98 TYR A N 1
ATOM 735 C CA . TYR A 1 98 ? -1.763 0.970 18.212 1.00 50.88 98 TYR A CA 1
ATOM 736 C C . TYR A 1 98 ? -3.022 0.306 18.796 1.00 50.88 98 TYR A C 1
ATOM 738 O O . TYR A 1 98 ? -3.145 -0.911 18.708 1.00 50.88 98 TYR A O 1
ATOM 746 N N . ASP A 1 99 ? -3.965 1.065 19.371 1.00 42.16 99 ASP A N 1
ATOM 747 C CA . ASP A 1 99 ? -5.077 0.485 20.142 1.00 42.16 99 ASP A CA 1
ATOM 748 C C . ASP A 1 99 ? -6.081 -0.302 19.272 1.00 42.16 99 ASP A C 1
ATOM 750 O O . ASP A 1 99 ? -6.509 -1.391 19.658 1.00 42.16 99 ASP A O 1
ATOM 754 N N . HIS A 1 100 ? -6.419 0.176 18.068 1.00 47.62 100 HIS A N 1
ATOM 755 C CA . HIS A 1 100 ? -7.405 -0.504 17.212 1.00 47.62 100 HIS A CA 1
ATOM 756 C C . HIS A 1 100 ? -6.811 -1.638 16.362 1.00 47.62 100 HIS A C 1
ATOM 758 O O . HIS A 1 100 ? -7.509 -2.615 16.084 1.00 47.62 100 HIS A O 1
ATOM 764 N N . TYR A 1 101 ? -5.525 -1.564 15.998 1.00 52.25 101 TYR A N 1
ATOM 765 C CA . TYR A 1 101 ? -4.854 -2.643 15.264 1.00 52.25 101 TYR A CA 1
ATOM 766 C C . TYR A 1 101 ? -4.486 -3.812 16.186 1.00 52.25 101 TYR A C 1
ATOM 768 O O . TYR A 1 101 ? -4.724 -4.96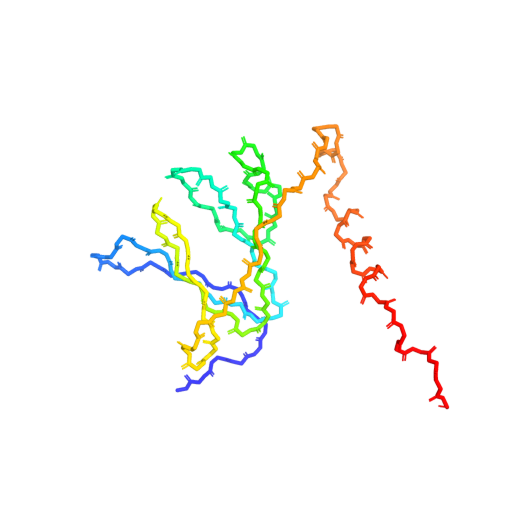4 15.831 1.00 52.25 101 TYR A O 1
ATOM 776 N N . MET A 1 102 ? -4.034 -3.530 17.416 1.00 51.53 102 MET A N 1
ATOM 777 C CA . MET A 1 102 ? -3.801 -4.569 18.425 1.00 51.53 102 MET A CA 1
ATOM 778 C C . MET A 1 102 ? -5.103 -5.325 18.755 1.00 51.53 102 MET A C 1
ATOM 780 O O . MET A 1 102 ? -5.084 -6.537 18.948 1.00 51.53 102 MET A O 1
ATOM 784 N N . LEU A 1 103 ? -6.263 -4.654 18.734 1.00 41.88 103 LEU A N 1
ATOM 785 C CA . LEU A 1 103 ? -7.577 -5.301 18.868 1.00 41.88 103 LEU A CA 1
ATOM 786 C C . LEU A 1 103 ? -7.946 -6.197 17.672 1.00 41.88 103 LEU A C 1
ATOM 788 O O . LEU A 1 103 ? -8.569 -7.239 17.884 1.00 41.88 103 LEU A O 1
ATOM 792 N N . LYS A 1 104 ? -7.558 -5.842 16.437 1.00 48.97 104 LYS A N 1
ATOM 793 C CA . LYS A 1 104 ? -7.757 -6.707 15.260 1.00 48.97 104 LYS A CA 1
ATOM 794 C C . LYS A 1 104 ? -6.817 -7.918 15.297 1.00 48.97 104 LYS A C 1
ATOM 796 O O . LYS A 1 104 ? -7.297 -9.022 15.085 1.00 48.97 104 LYS A O 1
ATOM 801 N N . GLU A 1 105 ? -5.548 -7.753 15.688 1.00 52.22 105 GLU A N 1
ATOM 802 C CA . GLU A 1 105 ? -4.606 -8.867 15.921 1.00 52.22 105 GLU A CA 1
ATOM 803 C C . GLU A 1 105 ? -5.069 -9.812 17.046 1.00 52.22 105 GLU A C 1
ATOM 805 O O . GLU A 1 105 ? -4.894 -11.022 16.940 1.00 52.22 105 GLU A O 1
ATOM 810 N N . ILE A 1 106 ? -5.710 -9.296 18.103 1.00 53.09 106 ILE A N 1
ATOM 811 C CA . ILE A 1 106 ? -6.323 -10.116 19.165 1.00 53.09 106 ILE A CA 1
ATOM 812 C C . ILE A 1 106 ? -7.586 -10.840 18.660 1.00 53.09 106 ILE A C 1
ATOM 814 O O . ILE A 1 106 ? -7.801 -11.998 19.016 1.00 53.09 106 ILE A O 1
ATOM 818 N N . ASN A 1 107 ? -8.413 -10.204 17.820 1.00 48.06 107 ASN A N 1
ATOM 819 C CA . ASN A 1 107 ? -9.620 -10.824 17.250 1.00 48.06 107 ASN A CA 1
ATOM 820 C C . ASN A 1 107 ? -9.328 -11.812 16.104 1.00 48.06 107 ASN A C 1
ATOM 822 O O . ASN A 1 107 ? -10.087 -12.763 15.915 1.00 48.06 107 ASN A O 1
ATOM 826 N N . GLU A 1 108 ? -8.244 -11.615 15.353 1.00 46.91 108 GLU A N 1
ATOM 827 C CA . GLU A 1 108 ? -7.733 -12.550 14.341 1.00 46.91 108 GLU A CA 1
ATOM 828 C C . GLU A 1 108 ? -6.914 -13.695 14.958 1.00 46.91 108 GLU A C 1
ATOM 830 O O . GLU A 1 108 ? -6.503 -14.614 14.249 1.00 46.91 108 GLU A O 1
ATOM 835 N N . GLN A 1 109 ? -6.788 -13.739 16.290 1.00 43.56 109 GLN A N 1
ATOM 836 C CA . GLN A 1 109 ? -6.487 -14.973 17.009 1.00 43.56 109 GLN A CA 1
ATOM 837 C C . GLN A 1 109 ? -7.755 -15.703 17.482 1.00 43.56 109 GLN A C 1
ATOM 839 O O . GLN A 1 109 ? -8.121 -15.622 18.657 1.00 43.56 109 GLN A O 1
ATOM 844 N N . PRO A 1 110 ? -8.359 -16.572 16.654 1.00 48.12 110 PRO A N 1
ATOM 845 C CA . PRO A 1 110 ? -9.102 -17.698 17.173 1.00 48.12 110 PRO A CA 1
ATOM 846 C C . PRO A 1 110 ? -8.276 -18.983 16.995 1.00 48.12 110 PRO A C 1
ATOM 848 O O . PRO A 1 110 ? -8.042 -19.453 15.885 1.00 48.12 110 PRO A O 1
ATOM 851 N N . THR A 1 111 ? -7.991 -19.667 18.111 1.00 45.31 111 THR A N 1
ATOM 852 C CA . THR A 1 111 ? -7.767 -21.135 18.167 1.00 45.31 111 THR A CA 1
ATOM 853 C C . THR A 1 111 ? -6.354 -21.712 17.921 1.00 45.31 111 THR A C 1
ATOM 855 O O . THR A 1 111 ? -6.247 -22.814 17.394 1.00 45.31 111 THR A O 1
ATOM 858 N N . ALA A 1 112 ? -5.252 -21.085 18.358 1.00 44.84 112 ALA A N 1
ATOM 859 C CA . ALA A 1 112 ? -3.932 -21.760 18.340 1.00 44.84 112 ALA A CA 1
ATOM 860 C C . ALA A 1 112 ? -3.539 -22.476 19.653 1.00 44.84 112 ALA A C 1
ATOM 862 O O . ALA A 1 112 ? -2.567 -23.226 19.671 1.00 44.84 112 ALA A O 1
ATOM 863 N N . LEU A 1 113 ? -4.290 -22.315 20.750 1.00 49.78 113 LEU A N 1
ATOM 864 C CA . LEU A 1 113 ? -4.006 -23.005 22.017 1.00 49.78 113 LEU A CA 1
ATOM 865 C C . LEU A 1 113 ? -5.235 -23.769 22.498 1.00 49.78 113 LEU A C 1
ATOM 867 O O . LEU A 1 113 ? -5.996 -23.331 23.355 1.00 49.78 113 LEU A O 1
ATOM 871 N N . GLY A 1 114 ? -5.435 -24.936 21.897 1.00 50.34 114 GLY A N 1
ATOM 872 C CA . GLY A 1 114 ? -6.521 -25.829 22.259 1.00 50.34 114 GLY A CA 1
ATOM 873 C C . GLY A 1 114 ? -6.420 -27.183 21.577 1.00 50.34 114 GLY A C 1
ATOM 874 O O . GLY A 1 114 ? -7.335 -27.525 20.837 1.00 50.34 114 GLY A O 1
ATOM 875 N N . ARG A 1 115 ? -5.327 -27.929 21.824 1.00 36.97 115 ARG A N 1
ATOM 876 C CA . ARG A 1 115 ? -5.284 -29.399 22.027 1.00 36.97 115 ARG A CA 1
ATOM 877 C C . ARG A 1 115 ? -3.868 -29.972 21.880 1.00 36.97 115 ARG A C 1
ATOM 879 O O . ARG A 1 115 ? -3.403 -30.178 20.764 1.00 36.97 115 ARG A O 1
ATOM 886 N N . SER A 1 116 ? -3.270 -30.251 23.042 1.00 41.50 116 SER A N 1
ATOM 887 C CA . SER A 1 116 ? -2.667 -31.519 23.507 1.00 41.50 116 SER A CA 1
ATOM 888 C C . SER A 1 116 ? -1.389 -31.285 24.294 1.00 41.50 116 SER A C 1
ATOM 890 O O . SER A 1 116 ? -0.462 -30.65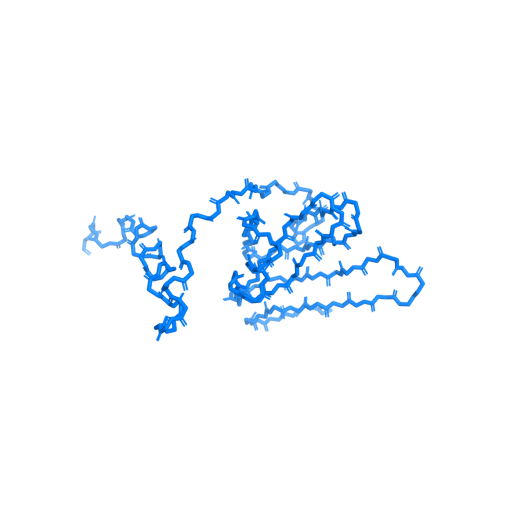8 23.747 1.00 41.50 116 SER A O 1
#

pLDDT: mean 81.3, std 19.52, range [36.97, 98.31]

Sequence (116 aa):
DRIEGSYAVAAVIGGREAVYAARNDSPLVVGASDSTQYLASDVPAFLEFTDRVAYLEDGDVVRVTPSGFTVTDERGERVHRATETVDWDPQDTGKGGYDHYMLKEINEQPTALGRS

Secondary structure (DSSP, 8-state):
----SSEEEEEE-TT-S-EEEEEEBS--EEEE-SS-EEEESSGGGTTTT--EEEEPPTT-EEEEETTEEEEE-TTS-EE----EE----GGGGGS-TTHHHHHHHHHT--SSS---

Radius of gyration: 15.85 Å; chains: 1; bounding box: 33×44×40 Å